Protein AF-A0A949BWI7-F1 (afdb_monomer_lite)

pLDDT: mean 83.92, std 12.61, range [40.44, 95.31]

R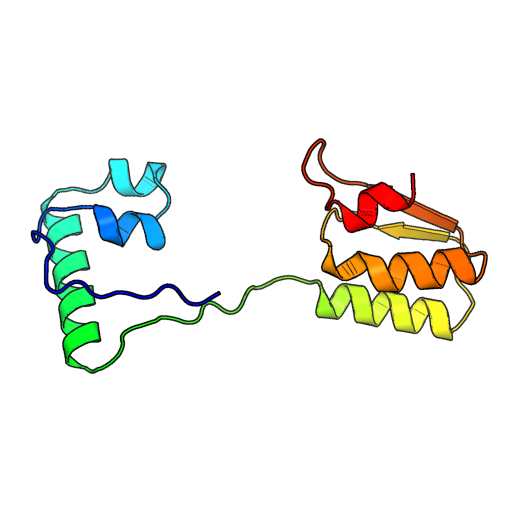adius of gyration: 21.7 Å; chains: 1; bounding box: 48×20×55 Å

Sequence (120 aa):
MGDSKDVSSITPDSPQILKQFIRAPLLQKMSIEAIEYLNTRLKELNQQGILYIEDLKCNFDVEIGRDMLLDYRDNKIENFILWSGDSDFADPVRQLLSDNKKVVLFATARRVSVELNEFW

Structure (mmCIF, N/CA/C/O backbone):
data_AF-A0A949BWI7-F1
#
_entry.id   AF-A0A949BWI7-F1
#
loop_
_atom_site.group_PDB
_atom_site.id
_atom_site.type_symbol
_atom_site.label_atom_id
_atom_site.label_alt_id
_atom_site.label_comp_id
_atom_site.label_asym_id
_atom_site.label_entity_id
_atom_site.label_seq_id
_atom_site.pdbx_PDB_ins_code
_atom_site.Cartn_x
_atom_site.Cartn_y
_atom_site.Cartn_z
_atom_site.occupancy
_atom_site.B_iso_or_equiv
_atom_site.auth_seq_id
_atom_site.auth_comp_id
_atom_site.auth_asym_id
_atom_site.auth_atom_id
_atom_site.pdbx_PDB_model_num
ATOM 1 N N . MET A 1 1 ? -7.966 -5.426 2.811 1.00 41.59 1 MET A N 1
ATOM 2 C CA . MET A 1 1 ? -7.779 -6.340 3.960 1.00 41.59 1 MET A CA 1
ATOM 3 C C . MET A 1 1 ? -8.951 -6.061 4.879 1.00 41.59 1 MET A C 1
ATOM 5 O O . MET A 1 1 ? -9.058 -4.936 5.339 1.00 41.59 1 MET A O 1
ATOM 9 N N . GLY A 1 2 ? -9.917 -6.977 4.956 1.00 40.44 2 GLY A N 1
ATOM 10 C CA . GLY A 1 2 ? -11.152 -6.751 5.709 1.00 40.44 2 GLY A CA 1
ATOM 11 C C . GLY A 1 2 ? -10.969 -7.167 7.163 1.00 40.44 2 GLY A C 1
ATOM 12 O O . GLY A 1 2 ? -10.605 -8.312 7.421 1.00 40.44 2 GLY A O 1
ATOM 13 N N . ASP A 1 3 ? -11.223 -6.252 8.093 1.00 50.50 3 ASP A N 1
ATOM 14 C CA . ASP A 1 3 ? -11.213 -6.561 9.522 1.00 50.50 3 ASP A CA 1
ATOM 15 C C . ASP A 1 3 ? -12.593 -7.092 9.939 1.00 50.50 3 ASP A C 1
ATOM 17 O O . ASP A 1 3 ? -13.596 -6.376 9.877 1.00 50.50 3 ASP A O 1
ATOM 21 N N . SER A 1 4 ? -12.646 -8.368 10.336 1.00 46.50 4 SER A N 1
ATOM 22 C CA . SER A 1 4 ? -13.852 -9.055 10.822 1.00 46.50 4 SER A CA 1
ATOM 23 C C . SER A 1 4 ? -14.161 -8.669 12.271 1.00 46.50 4 SER A C 1
ATOM 25 O O . SER A 1 4 ? -13.298 -8.808 13.141 1.00 46.50 4 SER A O 1
ATOM 27 N N . LYS A 1 5 ? -15.400 -8.234 12.549 1.00 59.41 5 LYS A N 1
ATOM 28 C CA . LYS A 1 5 ? -15.822 -7.702 13.856 1.00 59.41 5 LYS A CA 1
ATOM 29 C C . LYS A 1 5 ? -17.064 -8.417 14.396 1.00 59.41 5 LYS A C 1
ATOM 31 O O . LYS A 1 5 ? -18.183 -7.960 14.177 1.00 59.41 5 LYS A O 1
ATOM 36 N N . ASP A 1 6 ? -16.877 -9.502 15.137 1.00 56.69 6 ASP A N 1
ATOM 37 C CA . ASP A 1 6 ? -17.912 -9.967 16.065 1.00 56.69 6 ASP A CA 1
ATOM 38 C C . ASP A 1 6 ? -17.646 -9.327 17.434 1.00 56.69 6 ASP A C 1
ATOM 40 O O . ASP A 1 6 ? -16.659 -9.645 18.099 1.00 56.69 6 ASP A O 1
ATOM 44 N N . VAL A 1 7 ? -18.489 -8.364 17.823 1.00 57.75 7 VAL A N 1
ATOM 45 C CA . VAL A 1 7 ? -18.366 -7.625 19.095 1.00 57.75 7 VAL A CA 1
ATOM 46 C C . VAL A 1 7 ? -19.287 -8.185 20.186 1.00 57.75 7 VAL A C 1
ATOM 48 O O . VAL A 1 7 ? -19.372 -7.614 21.274 1.00 57.75 7 VAL A O 1
ATOM 51 N N . SER A 1 8 ? -20.007 -9.279 19.907 1.00 59.19 8 SER A N 1
ATOM 52 C CA . SER A 1 8 ? -21.093 -9.782 20.762 1.00 59.19 8 SER A CA 1
ATOM 53 C C . SER A 1 8 ? -20.636 -10.210 22.164 1.00 59.19 8 SER A C 1
ATOM 55 O O . SER A 1 8 ? -21.441 -10.220 23.096 1.00 59.19 8 SER A O 1
ATOM 57 N N . SER A 1 9 ? -19.346 -10.505 22.332 1.00 60.88 9 SER A N 1
ATOM 58 C CA . SER A 1 9 ? -18.739 -11.068 23.540 1.00 60.88 9 SER A CA 1
ATOM 59 C C . SER A 1 9 ? -17.896 -10.086 24.365 1.00 60.88 9 SER A C 1
ATOM 61 O O . SER A 1 9 ? -17.239 -10.504 25.320 1.00 60.88 9 SER A O 1
ATOM 63 N N . ILE A 1 10 ? -17.888 -8.791 24.031 1.00 65.50 10 ILE A N 1
ATOM 64 C CA . ILE A 1 10 ? -16.915 -7.838 24.589 1.00 65.50 10 ILE A CA 1
ATOM 65 C C . ILE A 1 10 ? -17.560 -6.909 25.610 1.00 65.50 10 ILE A C 1
ATOM 67 O O . ILE A 1 10 ? -18.671 -6.413 25.412 1.00 65.50 10 ILE A O 1
ATOM 71 N N . THR A 1 11 ? -16.849 -6.662 26.712 1.00 70.19 11 THR A N 1
ATOM 72 C CA . THR A 1 11 ? -17.294 -5.707 27.725 1.00 70.19 11 THR A CA 1
ATOM 73 C C . THR A 1 11 ? -17.276 -4.277 27.163 1.00 70.19 11 THR A C 1
ATOM 75 O O . THR A 1 11 ? -16.359 -3.928 26.412 1.00 70.19 11 THR A O 1
ATOM 78 N N . PRO A 1 12 ? -18.273 -3.432 27.493 1.00 73.69 12 PRO A N 1
ATOM 79 C CA . PRO A 1 12 ? -18.397 -2.084 26.926 1.00 73.69 12 PRO A CA 1
ATOM 80 C C . PRO A 1 12 ? -17.172 -1.184 27.132 1.00 73.69 12 PRO A C 1
ATOM 82 O O . PRO A 1 12 ? -16.894 -0.332 26.296 1.00 73.69 12 PRO A O 1
ATOM 85 N N . ASP A 1 13 ? -16.412 -1.403 28.199 1.00 78.50 13 ASP A N 1
ATOM 86 C CA . ASP A 1 13 ? -15.219 -0.653 28.601 1.00 78.50 13 ASP A CA 1
ATOM 87 C C . ASP A 1 13 ? -13.913 -1.160 27.957 1.00 78.50 13 ASP A C 1
ATOM 89 O O . ASP A 1 13 ? -12.847 -0.565 28.127 1.00 78.50 13 ASP A O 1
ATOM 93 N N . SER A 1 14 ? -13.961 -2.265 27.209 1.00 82.31 14 SER A N 1
ATOM 94 C CA . SER A 1 14 ? -12.760 -2.893 26.663 1.00 82.31 14 SER A CA 1
ATOM 95 C C . SER A 1 14 ? -12.256 -2.177 25.403 1.00 82.31 14 SER A C 1
ATOM 97 O O . SER A 1 14 ? -12.976 -2.080 24.405 1.00 82.31 14 SER A O 1
ATOM 99 N N . PRO A 1 15 ? -10.974 -1.770 25.349 1.00 83.69 15 PRO A N 1
ATOM 100 C CA . PRO A 1 15 ? -10.389 -1.160 24.157 1.00 83.69 15 PRO A CA 1
ATOM 101 C C . PRO A 1 15 ? -9.967 -2.190 23.094 1.00 83.69 15 PRO A C 1
ATOM 103 O O . PRO A 1 15 ? -9.347 -1.812 22.101 1.00 83.69 15 PRO A O 1
ATOM 106 N N . GLN A 1 16 ? -10.213 -3.494 23.294 1.00 84.88 16 GLN A N 1
ATOM 107 C CA . GLN A 1 16 ? -9.644 -4.559 22.453 1.00 84.88 16 GLN A CA 1
ATOM 108 C C . GLN A 1 16 ? -9.997 -4.422 20.970 1.00 84.88 16 GLN A C 1
ATOM 110 O O . GLN A 1 16 ? -9.097 -4.502 20.137 1.00 84.88 16 GLN A O 1
ATOM 115 N N . ILE A 1 17 ? -11.263 -4.160 20.643 1.00 83.44 17 ILE A N 1
ATOM 116 C CA . ILE A 1 17 ? -11.682 -3.956 19.250 1.00 83.44 17 ILE A CA 1
ATOM 117 C C . ILE A 1 17 ? -11.202 -2.618 18.706 1.00 83.44 17 ILE A C 1
ATOM 119 O O . ILE A 1 17 ? -10.781 -2.535 17.555 1.00 83.44 17 ILE A O 1
ATOM 123 N N . LEU A 1 18 ? -11.192 -1.573 19.534 1.00 87.12 18 LEU A N 1
ATOM 124 C CA . LEU A 1 18 ? -10.745 -0.248 19.110 1.00 87.12 18 LEU A CA 1
ATOM 125 C C . LEU A 1 18 ? -9.275 -0.240 18.673 1.00 87.12 18 LEU A C 1
ATOM 127 O O . LEU A 1 18 ? -8.915 0.573 17.831 1.00 87.12 18 LEU A O 1
ATOM 131 N N . LYS A 1 19 ? -8.440 -1.171 19.156 1.00 89.12 19 LYS A N 1
ATOM 132 C CA . LYS A 1 19 ? -7.048 -1.336 18.692 1.00 89.12 19 LYS A CA 1
ATOM 133 C C . LYS A 1 19 ? -6.927 -1.661 17.201 1.00 89.12 19 LYS A C 1
ATOM 135 O O . LYS A 1 19 ? -5.867 -1.411 16.637 1.00 89.12 19 LYS A O 1
ATOM 140 N N . GLN A 1 20 ? -7.972 -2.210 16.580 1.00 85.31 20 GLN A N 1
ATOM 141 C CA . GLN A 1 20 ? -7.997 -2.479 15.139 1.00 85.31 20 GLN A CA 1
ATOM 142 C C . GLN A 1 20 ? -8.226 -1.193 14.324 1.00 85.31 20 GLN A C 1
ATOM 144 O O . GLN A 1 20 ? -7.760 -1.098 13.198 1.00 85.31 20 GLN A O 1
ATOM 149 N N . PHE A 1 21 ? -8.873 -0.173 14.905 1.00 85.56 21 PHE A N 1
ATOM 150 C CA . PHE A 1 21 ? -9.258 1.064 14.198 1.00 85.56 21 PHE A CA 1
ATOM 151 C C . PHE A 1 21 ? -8.473 2.301 14.643 1.00 85.56 21 PHE A C 1
ATOM 153 O O . PHE A 1 21 ? -8.340 3.265 13.894 1.00 85.56 21 PHE A O 1
ATOM 160 N N . ILE A 1 22 ? -7.964 2.306 15.875 1.00 89.69 22 ILE A N 1
ATOM 161 C CA . ILE A 1 22 ? -7.357 3.469 16.523 1.00 89.69 22 ILE A CA 1
ATOM 162 C C . ILE A 1 22 ? -5.926 3.126 16.923 1.00 89.69 22 ILE A C 1
ATOM 164 O O . ILE A 1 22 ? -5.666 2.175 17.662 1.00 89.69 22 ILE A O 1
ATOM 168 N N . ARG A 1 23 ? -4.974 3.955 16.478 1.00 90.69 23 ARG A N 1
ATOM 169 C CA . ARG A 1 23 ? -3.560 3.792 16.835 1.00 90.69 23 ARG A CA 1
ATOM 170 C C . ARG A 1 23 ? -3.370 3.858 18.352 1.00 90.69 23 ARG A C 1
ATOM 172 O O . ARG A 1 23 ? -3.896 4.751 19.017 1.00 90.69 23 ARG A O 1
ATOM 179 N N . ALA A 1 24 ? -2.523 2.970 18.873 1.00 89.38 24 ALA A N 1
ATOM 180 C CA . ALA A 1 24 ? -2.306 2.799 20.310 1.00 89.38 24 ALA A CA 1
ATOM 181 C C . ALA A 1 24 ? -2.038 4.102 21.100 1.00 89.38 24 ALA A C 1
ATOM 183 O O . ALA A 1 24 ? -2.653 4.261 22.152 1.00 89.38 24 ALA A O 1
ATOM 184 N N . PRO A 1 25 ? -1.215 5.067 20.629 1.00 93.56 25 PRO A N 1
ATOM 185 C CA . PRO A 1 25 ? -0.965 6.295 21.389 1.00 93.56 25 PRO A CA 1
ATOM 186 C C . PRO A 1 25 ? -2.200 7.186 21.565 1.00 93.56 25 PRO A C 1
ATOM 188 O O . PRO A 1 25 ? -2.300 7.895 22.561 1.00 93.56 25 PRO A O 1
ATOM 191 N N . LEU A 1 26 ? -3.127 7.173 20.600 1.00 92.31 26 LEU A N 1
ATOM 192 C CA . LEU A 1 26 ? -4.382 7.917 20.703 1.00 92.31 26 LEU A CA 1
ATOM 193 C C . LEU A 1 26 ? -5.350 7.190 21.636 1.00 92.31 26 LEU A C 1
ATOM 195 O O . LEU A 1 26 ? -5.919 7.813 22.526 1.00 92.31 26 LEU A O 1
ATOM 199 N N . LEU A 1 27 ? -5.468 5.870 21.482 1.00 92.75 27 LEU A N 1
ATOM 200 C CA . LEU A 1 27 ? -6.340 5.038 22.310 1.00 92.75 27 LEU A CA 1
ATOM 201 C C . LEU A 1 27 ? -5.978 5.119 23.803 1.00 92.75 27 LEU A C 1
ATOM 203 O O . LEU A 1 27 ? -6.863 5.177 24.645 1.00 92.75 27 LEU A O 1
ATOM 207 N N . GLN A 1 28 ? -4.685 5.207 24.133 1.00 91.56 28 GLN A N 1
ATOM 208 C CA . GLN A 1 28 ? -4.201 5.383 25.512 1.00 91.56 28 GLN A CA 1
ATOM 209 C C . GLN A 1 28 ? -4.593 6.723 26.153 1.00 91.56 28 GLN A C 1
ATOM 211 O O . GLN A 1 28 ? -4.519 6.852 27.371 1.00 91.56 28 GLN A O 1
ATOM 216 N N . LYS A 1 29 ? -4.969 7.727 25.354 1.00 94.88 29 LYS A N 1
ATOM 217 C CA . LYS A 1 29 ? -5.388 9.051 25.837 1.00 94.88 29 LYS A CA 1
ATOM 218 C C . LYS A 1 29 ? -6.908 9.201 25.936 1.00 94.88 29 LYS A C 1
ATOM 220 O O . LYS A 1 29 ? -7.374 10.263 26.339 1.00 94.88 29 LYS A O 1
ATOM 225 N N . MET A 1 30 ? -7.673 8.187 25.533 1.00 94.12 30 MET A N 1
ATOM 226 C CA . MET A 1 30 ? -9.133 8.213 25.586 1.00 94.12 30 MET A CA 1
ATOM 227 C C . MET A 1 30 ? -9.635 7.903 26.998 1.00 94.12 30 MET A C 1
ATOM 229 O O . MET A 1 30 ? -9.046 7.090 27.708 1.00 94.12 30 MET A O 1
ATOM 233 N N . SER A 1 31 ? -10.728 8.554 27.396 1.00 95.19 31 SER A N 1
ATOM 234 C CA . SER A 1 31 ? -11.423 8.235 28.643 1.00 95.19 31 SER A CA 1
ATOM 235 C C . SER A 1 31 ? -12.264 6.962 28.493 1.00 95.19 31 SER A C 1
ATOM 237 O O . SER A 1 31 ? -12.544 6.522 27.372 1.00 95.19 31 SER A O 1
ATOM 239 N N . ILE A 1 32 ? -12.684 6.373 29.615 1.00 92.38 32 ILE A N 1
ATOM 240 C CA . ILE A 1 32 ? -13.531 5.170 29.614 1.00 92.38 32 ILE A CA 1
ATOM 241 C C . ILE A 1 32 ? -14.865 5.465 28.920 1.00 92.38 32 ILE A C 1
ATOM 243 O O . ILE A 1 32 ? -15.306 4.682 28.086 1.00 92.38 32 ILE A O 1
ATOM 247 N N . GLU A 1 33 ? -15.447 6.641 29.157 1.00 94.50 33 GLU A N 1
ATOM 248 C CA . GLU A 1 33 ? -16.717 7.059 28.555 1.00 94.50 33 GLU A CA 1
ATOM 249 C C . GLU A 1 33 ? -16.615 7.146 27.024 1.00 94.50 33 GLU A C 1
ATOM 251 O O . GLU A 1 33 ? -17.544 6.781 26.305 1.00 94.50 33 GLU A O 1
ATOM 256 N N . ALA A 1 34 ? -15.467 7.595 26.502 1.00 93.38 34 ALA A N 1
ATOM 257 C CA . ALA A 1 34 ? -15.219 7.616 25.064 1.00 93.38 34 ALA A CA 1
ATOM 258 C C . ALA A 1 34 ? -15.093 6.195 24.486 1.00 93.38 34 ALA A C 1
ATOM 260 O O . ALA A 1 34 ? -15.602 5.934 23.395 1.00 93.38 34 ALA A O 1
ATOM 261 N N . ILE A 1 35 ? -14.448 5.274 25.211 1.00 93.12 35 ILE A N 1
ATOM 262 C CA . ILE A 1 35 ? -14.328 3.863 24.813 1.00 93.12 35 ILE A CA 1
ATOM 263 C C . ILE A 1 35 ? -15.712 3.198 24.778 1.00 93.12 35 ILE A C 1
ATOM 265 O O . ILE A 1 35 ? -16.071 2.598 23.763 1.00 93.12 35 ILE A O 1
ATOM 269 N N . GLU A 1 36 ? -16.514 3.368 25.830 1.00 92.50 36 GLU A N 1
ATOM 270 C CA . GLU A 1 36 ? -17.881 2.840 25.923 1.00 92.50 36 GLU A CA 1
ATOM 271 C C . GLU A 1 36 ? -18.787 3.383 24.817 1.00 92.50 36 GLU A C 1
ATOM 273 O O . GLU A 1 36 ? -19.528 2.629 24.173 1.00 92.50 36 GLU A O 1
ATOM 278 N N . TYR A 1 37 ? -18.694 4.687 24.545 1.00 94.06 37 TYR A N 1
ATOM 279 C CA . TYR A 1 37 ? -19.426 5.326 23.459 1.00 94.06 37 TYR A CA 1
ATOM 280 C C . TYR A 1 37 ? -19.078 4.701 22.102 1.00 94.06 37 TYR A C 1
ATOM 282 O O . TYR A 1 37 ? -19.972 4.331 21.338 1.00 94.06 37 TYR A O 1
ATOM 290 N N . LEU A 1 38 ? -17.787 4.535 21.802 1.00 92.81 38 LEU A N 1
ATOM 291 C CA . LEU A 1 38 ? -17.334 3.957 20.536 1.00 92.81 38 LEU A CA 1
ATOM 292 C C . LEU A 1 38 ? -17.739 2.485 20.393 1.00 92.81 38 LEU A C 1
ATOM 294 O O . LEU A 1 38 ? -18.228 2.091 19.334 1.00 92.81 38 LEU A O 1
ATOM 298 N N . ASN A 1 39 ? -17.604 1.685 21.452 1.00 91.31 39 ASN A N 1
ATOM 299 C CA . ASN A 1 39 ? -18.052 0.291 21.451 1.00 91.31 39 ASN A CA 1
ATOM 300 C C . ASN A 1 39 ? -19.570 0.180 21.234 1.00 91.31 39 ASN A C 1
ATOM 302 O O . ASN A 1 39 ? -20.025 -0.689 20.489 1.00 91.31 39 ASN A O 1
ATOM 306 N N . THR A 1 40 ? -20.354 1.101 21.802 1.00 91.94 40 THR A N 1
ATOM 307 C CA . THR A 1 40 ? -21.803 1.176 21.559 1.00 91.94 40 THR A CA 1
ATOM 308 C C . THR A 1 40 ? -22.106 1.446 20.085 1.00 91.94 40 THR A C 1
ATOM 310 O O . THR A 1 40 ? -22.912 0.732 19.490 1.00 91.94 40 THR A O 1
ATOM 313 N N . ARG A 1 41 ? -21.404 2.394 19.448 1.00 92.69 41 ARG A N 1
ATOM 314 C CA . ARG A 1 41 ? -21.559 2.660 18.005 1.00 92.69 41 ARG A CA 1
ATOM 315 C C . ARG A 1 41 ? -21.177 1.465 17.134 1.00 92.69 41 ARG A C 1
ATOM 317 O O . ARG A 1 41 ? -21.858 1.185 16.153 1.00 92.69 41 ARG A O 1
ATOM 324 N N . LEU A 1 42 ? -20.130 0.724 17.493 1.00 89.75 42 LEU A N 1
ATOM 325 C CA . LEU A 1 42 ? -19.760 -0.503 16.778 1.00 89.75 42 LEU A CA 1
ATOM 326 C C . LEU A 1 42 ? -20.837 -1.589 16.904 1.00 89.75 42 LEU A C 1
ATOM 328 O O . LEU A 1 42 ? -21.143 -2.267 15.924 1.00 89.75 42 LEU A O 1
ATOM 332 N N . LYS A 1 43 ? -21.455 -1.723 18.082 1.00 89.25 43 LYS A N 1
ATOM 333 C CA . LYS A 1 43 ? -22.569 -2.652 18.298 1.00 89.25 43 LYS A CA 1
ATOM 334 C C . LYS A 1 43 ? -23.799 -2.281 17.468 1.00 89.25 43 LYS A C 1
ATOM 336 O O . LYS A 1 43 ? -24.419 -3.169 16.892 1.00 89.25 43 LYS A O 1
ATOM 341 N N . GLU A 1 44 ? -24.125 -0.994 17.365 1.00 92.69 44 GLU A N 1
ATOM 342 C CA . GLU A 1 44 ? -25.202 -0.499 16.495 1.00 92.69 44 GLU A CA 1
ATOM 343 C C . GLU A 1 44 ? -24.945 -0.856 15.020 1.00 92.69 44 GLU A C 1
ATOM 345 O O . GLU A 1 44 ? -25.847 -1.342 14.341 1.00 92.69 44 GLU A O 1
ATOM 350 N N . LEU A 1 45 ? -23.707 -0.704 14.535 1.00 89.19 45 LEU A N 1
ATOM 351 C CA . LEU A 1 45 ? -23.331 -1.106 13.172 1.00 89.19 45 LEU A CA 1
ATOM 352 C C . LEU A 1 45 ? -23.495 -2.617 12.950 1.00 89.19 45 LEU A C 1
ATOM 354 O O . LEU A 1 45 ? -24.061 -3.037 11.942 1.00 89.19 45 LEU A O 1
ATOM 358 N N . ASN A 1 46 ? -23.070 -3.445 13.910 1.00 89.19 46 ASN A N 1
ATOM 359 C CA . ASN A 1 46 ? -23.286 -4.892 13.843 1.00 89.19 46 ASN A CA 1
ATOM 360 C C . ASN A 1 46 ? -24.778 -5.258 13.811 1.00 89.19 46 ASN A C 1
ATOM 362 O O . ASN A 1 46 ? -25.171 -6.140 13.052 1.00 89.19 46 ASN A O 1
ATOM 366 N N . GLN A 1 47 ? -25.622 -4.559 14.578 1.00 90.19 47 GLN A N 1
ATOM 367 C CA . GLN A 1 47 ? -27.079 -4.750 14.552 1.00 90.19 47 GLN A CA 1
ATOM 368 C C . GLN A 1 47 ? -27.704 -4.371 13.203 1.00 90.19 47 GLN A C 1
ATOM 370 O O . GLN A 1 47 ? -28.730 -4.930 12.826 1.00 90.19 47 GLN A O 1
ATOM 375 N N . GLN A 1 48 ? -27.075 -3.461 12.460 1.00 92.50 48 GLN A N 1
ATOM 376 C CA . GLN A 1 48 ? -27.461 -3.095 11.096 1.00 92.50 48 GLN A CA 1
ATOM 377 C C . GLN A 1 48 ? -26.928 -4.075 10.034 1.00 92.50 48 GLN A C 1
ATOM 379 O O . GLN A 1 48 ? -27.155 -3.869 8.844 1.00 92.50 48 GLN A O 1
ATOM 384 N N . GLY A 1 49 ? -26.222 -5.138 10.438 1.00 89.75 49 GLY A N 1
ATOM 385 C CA . GLY A 1 49 ? -25.609 -6.111 9.531 1.00 89.75 49 GLY A CA 1
ATOM 386 C C . GLY A 1 49 ? -24.256 -5.675 8.959 1.00 89.75 49 GLY A C 1
ATOM 387 O O . GLY A 1 49 ? -23.700 -6.373 8.113 1.00 89.75 49 GLY A O 1
ATOM 388 N N . ILE A 1 50 ? -23.694 -4.552 9.420 1.00 88.94 50 ILE A N 1
ATOM 389 C CA . ILE A 1 50 ? -22.375 -4.066 9.002 1.00 88.94 50 ILE A CA 1
ATOM 390 C C . ILE A 1 50 ? -21.320 -4.717 9.905 1.00 88.94 50 ILE A C 1
ATOM 392 O O . ILE A 1 50 ? -21.079 -4.288 11.037 1.00 88.94 50 ILE A O 1
ATOM 396 N N . LEU A 1 51 ? -20.711 -5.797 9.410 1.00 84.88 51 LEU A N 1
ATOM 397 C CA . LEU A 1 51 ? -19.764 -6.631 10.171 1.00 84.88 51 LEU A CA 1
ATOM 398 C C . LEU A 1 51 ? -18.290 -6.371 9.832 1.00 84.88 51 LEU A C 1
ATOM 400 O O . LEU A 1 51 ? -17.398 -6.809 10.559 1.00 84.88 51 LEU A O 1
ATOM 404 N N . TYR A 1 52 ? -18.030 -5.645 8.749 1.00 80.81 52 TYR A N 1
ATOM 405 C CA . TYR A 1 52 ? -16.695 -5.252 8.319 1.00 80.81 52 TYR A CA 1
ATOM 406 C C . TYR A 1 52 ? -16.735 -3.846 7.716 1.00 80.81 52 TYR A C 1
ATOM 408 O O . TYR A 1 52 ? -17.787 -3.359 7.301 1.00 80.81 52 TYR A O 1
ATOM 416 N N . ILE A 1 53 ? -15.583 -3.181 7.710 1.00 80.12 53 ILE A N 1
ATOM 417 C CA . ILE A 1 53 ? -15.379 -1.909 7.013 1.00 80.12 53 ILE A CA 1
ATOM 418 C C . ILE A 1 53 ? -14.252 -2.151 6.018 1.00 80.12 53 ILE A C 1
ATOM 420 O O . ILE A 1 53 ? -13.209 -2.687 6.392 1.00 80.12 53 ILE A O 1
ATOM 424 N N . GLU A 1 54 ? -14.471 -1.785 4.761 1.00 77.75 54 GLU A N 1
ATOM 425 C CA . GLU A 1 54 ? -13.416 -1.770 3.755 1.00 77.75 54 GLU A CA 1
ATOM 426 C C . GLU A 1 54 ? -12.732 -0.408 3.781 1.00 77.75 54 GLU A C 1
ATOM 428 O O . GLU A 1 54 ? -13.356 0.617 3.512 1.00 77.75 54 GLU A O 1
ATOM 433 N N . ASP A 1 55 ? -11.448 -0.409 4.127 1.00 75.69 55 ASP A N 1
ATOM 434 C CA . ASP A 1 55 ? -10.579 0.742 3.923 1.00 75.69 55 ASP A CA 1
ATOM 435 C C . ASP A 1 55 ? -9.875 0.572 2.574 1.00 75.69 55 ASP A C 1
ATOM 437 O O . ASP A 1 55 ? -9.112 -0.383 2.365 1.00 75.69 55 ASP A O 1
ATOM 441 N N . LEU A 1 56 ? -10.180 1.464 1.631 1.00 67.69 56 LEU A N 1
ATOM 442 C CA . LEU A 1 56 ? -9.464 1.523 0.365 1.00 67.69 56 LEU A CA 1
ATOM 443 C C . LEU A 1 56 ? -8.098 2.125 0.663 1.00 67.69 56 LEU A C 1
ATOM 445 O O . LEU A 1 56 ? -7.986 3.305 0.992 1.00 67.69 56 LEU A O 1
ATOM 449 N N . LYS A 1 57 ? -7.051 1.304 0.560 1.00 67.06 57 LYS A N 1
ATOM 450 C CA . LYS A 1 57 ? -5.681 1.793 0.687 1.00 67.06 57 LYS A CA 1
ATOM 451 C C . LYS A 1 57 ? -5.488 2.936 -0.315 1.00 67.06 57 LYS A C 1
ATOM 453 O O . LYS A 1 57 ? -5.578 2.719 -1.516 1.00 67.06 57 LYS A O 1
ATOM 458 N N . CYS A 1 58 ? -5.187 4.137 0.174 1.00 63.19 58 CYS A N 1
ATOM 459 C CA . CYS A 1 58 ? -4.625 5.211 -0.647 1.00 63.19 58 CYS A CA 1
ATOM 460 C C . CYS A 1 58 ? -3.136 4.929 -0.893 1.00 63.19 58 CYS A C 1
ATOM 462 O O . CYS A 1 58 ? -2.273 5.674 -0.423 1.00 63.19 58 CYS A O 1
ATOM 464 N N . ASN A 1 59 ? -2.824 3.813 -1.549 1.00 75.19 59 ASN A N 1
ATOM 465 C CA . ASN A 1 59 ? -1.484 3.557 -2.051 1.00 75.19 59 ASN A CA 1
ATOM 466 C C . ASN A 1 59 ? -1.376 4.109 -3.479 1.00 75.19 59 ASN A C 1
ATOM 468 O O . ASN A 1 59 ? -2.302 3.994 -4.271 1.00 75.19 59 ASN A O 1
ATOM 472 N N . PHE A 1 60 ? -0.253 4.753 -3.792 1.00 84.19 60 PHE A N 1
ATOM 473 C CA . PHE A 1 60 ? 0.015 5.329 -5.118 1.00 84.19 60 PHE A CA 1
ATOM 474 C C . PHE A 1 60 ? 0.537 4.269 -6.105 1.00 84.19 60 PHE A C 1
ATOM 476 O O . PHE A 1 60 ? 1.156 4.599 -7.115 1.00 84.19 60 PH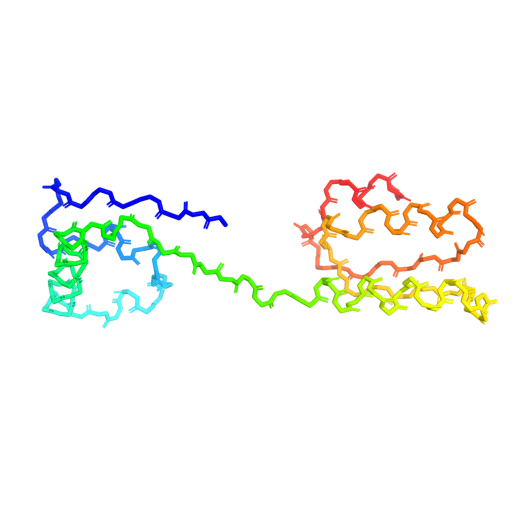E A O 1
ATOM 483 N N . ASP A 1 61 ? 0.345 2.984 -5.797 1.00 86.69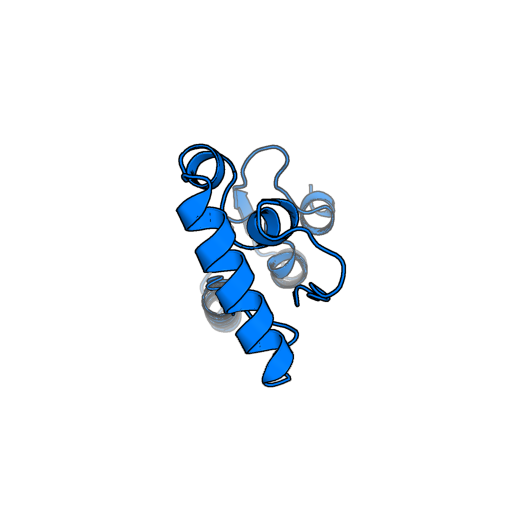 61 ASP A N 1
ATOM 484 C CA . ASP A 1 61 ? 0.983 1.882 -6.518 1.00 86.69 61 ASP A CA 1
ATOM 485 C C . ASP A 1 61 ? 0.451 1.772 -7.950 1.00 86.69 61 ASP A C 1
ATOM 487 O O . ASP A 1 61 ? 1.216 1.524 -8.884 1.00 86.69 61 ASP A O 1
ATOM 491 N N . VAL A 1 62 ? -0.843 2.054 -8.146 1.00 87.25 62 VAL A N 1
ATOM 492 C CA . VAL A 1 62 ? -1.487 2.060 -9.466 1.00 87.25 62 VAL A CA 1
ATOM 493 C C . VAL A 1 62 ? -0.948 3.196 -10.332 1.00 87.25 62 VAL A C 1
ATOM 495 O O . VAL A 1 62 ? -0.600 2.972 -11.492 1.00 87.25 62 VAL A O 1
ATOM 498 N N . GLU A 1 63 ? -0.863 4.410 -9.789 1.00 91.94 63 GLU A N 1
ATOM 499 C CA . GLU A 1 63 ? -0.354 5.581 -10.502 1.00 91.94 63 GLU A CA 1
ATOM 500 C C . GLU A 1 63 ? 1.122 5.403 -10.868 1.00 91.94 63 GLU A C 1
ATOM 502 O O . GLU A 1 63 ? 1.482 5.552 -12.036 1.00 91.94 63 GLU A O 1
ATOM 507 N N . ILE A 1 64 ? 1.957 4.997 -9.905 1.00 92.75 64 ILE A N 1
ATOM 508 C CA . ILE A 1 64 ? 3.390 4.764 -10.128 1.00 92.75 64 ILE A CA 1
ATOM 509 C C . ILE A 1 64 ? 3.594 3.655 -11.166 1.00 92.75 64 ILE A C 1
ATOM 511 O O . ILE A 1 64 ? 4.361 3.829 -12.112 1.00 92.75 64 ILE A O 1
ATOM 515 N N . GLY A 1 65 ? 2.891 2.526 -11.034 1.00 90.94 65 GLY A N 1
ATOM 516 C CA . GLY A 1 65 ? 3.002 1.413 -11.977 1.00 90.94 65 GLY A CA 1
ATOM 517 C C . GLY A 1 65 ? 2.571 1.797 -13.396 1.00 90.94 65 GLY A C 1
ATOM 518 O O . GLY A 1 65 ? 3.208 1.396 -14.374 1.00 90.94 65 GLY A O 1
ATOM 519 N N . ARG A 1 66 ? 1.522 2.618 -13.528 1.00 92.38 66 ARG A N 1
ATOM 520 C CA . ARG A 1 66 ? 1.057 3.124 -14.824 1.00 92.38 66 ARG A CA 1
ATOM 521 C C . ARG A 1 66 ? 2.083 4.044 -15.478 1.00 92.38 66 ARG A C 1
ATOM 523 O O . ARG A 1 66 ? 2.331 3.890 -16.674 1.00 92.38 66 ARG A O 1
ATOM 530 N N . ASP A 1 67 ? 2.680 4.957 -14.720 1.00 92.75 67 ASP A N 1
ATOM 531 C CA . ASP A 1 67 ? 3.708 5.865 -15.233 1.00 92.75 67 ASP A CA 1
ATOM 532 C C . ASP A 1 67 ? 4.962 5.089 -15.658 1.00 92.75 67 ASP A C 1
ATOM 534 O O . ASP A 1 67 ? 5.437 5.259 -16.781 1.00 92.75 67 ASP A O 1
ATOM 538 N N . MET A 1 68 ? 5.414 4.127 -14.841 1.00 93.06 68 MET A N 1
ATOM 539 C CA . MET A 1 68 ? 6.519 3.227 -15.196 1.00 93.06 68 MET A CA 1
ATOM 540 C C . MET A 1 68 ? 6.259 2.473 -16.507 1.00 93.06 68 MET A C 1
ATOM 542 O O . MET A 1 68 ? 7.159 2.357 -17.341 1.00 93.06 68 MET A O 1
ATOM 546 N N . LEU A 1 69 ? 5.037 1.969 -16.714 1.00 93.31 69 LEU A N 1
ATOM 547 C CA . LEU A 1 69 ? 4.664 1.257 -17.937 1.00 93.31 69 LEU A CA 1
ATOM 548 C C . LEU A 1 69 ? 4.676 2.174 -19.168 1.00 93.31 69 LEU A C 1
ATOM 550 O O . LEU A 1 69 ? 5.108 1.754 -20.243 1.00 93.31 69 LEU A O 1
ATOM 554 N N . LEU A 1 70 ? 4.193 3.411 -19.030 1.00 94.69 70 LEU A N 1
ATOM 555 C CA . LEU A 1 70 ? 4.208 4.395 -20.113 1.00 94.69 70 LEU A CA 1
ATOM 556 C C . LEU A 1 70 ? 5.645 4.772 -20.491 1.00 94.69 70 LEU A C 1
ATOM 558 O O . LEU A 1 70 ? 5.986 4.727 -21.674 1.00 94.69 70 LEU A O 1
ATOM 562 N N . ASP A 1 71 ? 6.493 5.047 -19.501 1.00 93.44 71 ASP A N 1
ATOM 563 C CA . ASP A 1 71 ? 7.910 5.367 -19.701 1.00 93.44 71 ASP A CA 1
ATOM 564 C C . ASP A 1 71 ? 8.681 4.208 -20.343 1.00 9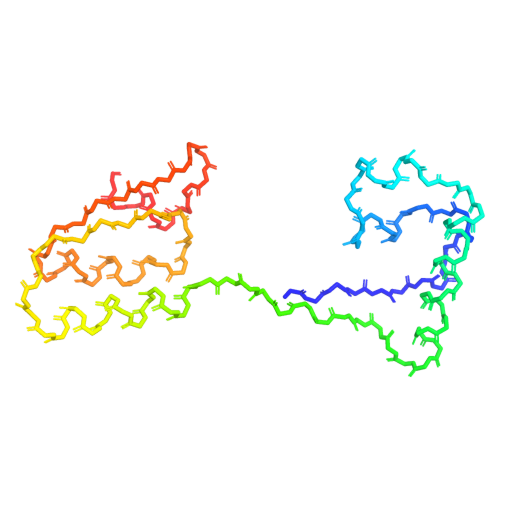3.44 71 ASP A C 1
ATOM 566 O O . ASP A 1 71 ? 9.509 4.409 -21.240 1.00 93.44 71 ASP A O 1
ATOM 570 N N . TYR A 1 72 ? 8.379 2.980 -19.917 1.00 93.06 72 TYR A N 1
ATOM 571 C CA . TYR A 1 72 ? 8.913 1.767 -20.521 1.00 93.06 72 TYR A CA 1
ATOM 572 C C . TYR A 1 72 ? 8.494 1.636 -21.990 1.00 93.06 72 TYR A C 1
ATOM 574 O O . TYR A 1 72 ? 9.350 1.464 -22.861 1.00 93.06 72 TYR A O 1
ATOM 582 N N . ARG A 1 73 ? 7.194 1.770 -22.285 1.00 91.69 73 ARG A N 1
ATOM 583 C CA . ARG A 1 73 ? 6.636 1.619 -23.638 1.00 91.69 73 ARG A CA 1
ATOM 584 C C . ARG A 1 73 ? 7.192 2.653 -24.610 1.00 91.69 73 ARG A C 1
ATOM 586 O O . ARG A 1 73 ? 7.479 2.331 -25.760 1.00 91.69 73 ARG A O 1
ATOM 593 N N . ASP A 1 74 ? 7.335 3.892 -24.157 1.00 92.00 74 ASP A N 1
ATOM 594 C CA . ASP A 1 74 ? 7.861 4.978 -24.977 1.00 92.00 74 ASP A CA 1
ATOM 595 C C . ASP A 1 74 ? 9.370 4.809 -25.254 1.00 92.00 74 ASP A C 1
ATOM 597 O O . ASP A 1 74 ? 9.907 5.468 -26.145 1.00 92.00 74 ASP A O 1
ATOM 601 N N . ASN A 1 75 ? 10.042 3.904 -24.527 1.00 89.12 75 ASN A N 1
ATOM 602 C CA . ASN A 1 75 ? 11.423 3.446 -24.711 1.00 89.12 75 ASN A CA 1
ATOM 603 C C . ASN A 1 75 ? 12.478 4.569 -24.771 1.00 89.12 75 ASN A C 1
ATOM 605 O O . ASN A 1 75 ? 13.552 4.406 -25.346 1.00 89.12 75 ASN A O 1
ATOM 609 N N . LYS A 1 76 ? 12.177 5.718 -24.159 1.00 91.44 76 LYS A N 1
ATOM 610 C CA . LYS A 1 76 ? 13.088 6.872 -24.043 1.00 91.44 76 LYS A CA 1
ATOM 611 C C . LYS A 1 76 ? 13.890 6.862 -22.745 1.00 91.44 76 LYS A C 1
ATOM 613 O O . LYS A 1 76 ? 14.849 7.617 -22.618 1.00 91.44 76 LYS A O 1
ATOM 618 N N . ILE A 1 77 ? 13.481 6.035 -21.785 1.00 92.56 77 ILE A N 1
ATOM 619 C CA . ILE A 1 77 ? 14.090 5.943 -20.462 1.00 92.56 77 ILE A CA 1
ATOM 620 C C . ILE A 1 77 ? 14.938 4.672 -20.378 1.00 92.56 77 ILE A C 1
ATOM 622 O O . ILE A 1 77 ? 14.495 3.566 -20.705 1.00 92.56 77 ILE A O 1
ATOM 626 N N . GLU A 1 78 ? 16.185 4.840 -19.950 1.00 92.00 78 GLU A N 1
ATOM 627 C CA . GLU A 1 78 ? 17.135 3.742 -19.725 1.00 92.00 78 GLU A CA 1
ATOM 628 C C . GLU A 1 78 ? 17.291 3.397 -18.241 1.00 92.00 78 GLU A C 1
ATOM 630 O O . GLU A 1 78 ? 17.607 2.257 -17.902 1.00 92.00 78 GLU A O 1
ATOM 635 N N . ASN A 1 79 ? 17.078 4.384 -17.365 1.00 95.06 79 ASN A N 1
ATOM 636 C CA . ASN A 1 79 ? 17.323 4.287 -15.932 1.00 95.06 79 ASN A CA 1
ATOM 637 C C . ASN A 1 79 ? 16.036 4.590 -15.165 1.00 95.06 79 ASN A C 1
ATOM 639 O O . ASN A 1 79 ? 15.484 5.679 -15.301 1.00 95.06 79 ASN A O 1
ATOM 643 N N . PHE A 1 80 ? 15.607 3.655 -14.326 1.00 95.31 80 PHE A N 1
ATOM 644 C CA . PHE A 1 80 ? 14.450 3.784 -13.451 1.00 95.31 80 PHE A CA 1
ATOM 645 C C . PHE A 1 80 ? 14.931 3.857 -12.004 1.00 95.31 80 PHE A C 1
ATOM 647 O O . PHE A 1 80 ? 15.662 2.984 -11.539 1.00 95.31 80 PHE A O 1
ATOM 654 N N . ILE A 1 81 ? 14.537 4.906 -11.287 1.00 94.44 81 ILE A N 1
ATOM 655 C CA . ILE A 1 81 ? 14.857 5.075 -9.867 1.00 94.44 81 ILE A CA 1
ATOM 656 C C . ILE A 1 81 ? 13.542 5.013 -9.099 1.00 94.44 81 ILE A C 1
ATOM 658 O O . ILE A 1 81 ? 12.727 5.925 -9.209 1.00 94.44 81 ILE A O 1
ATOM 662 N N . LEU A 1 82 ? 13.338 3.948 -8.325 1.00 92.81 82 LEU A N 1
ATOM 663 C CA . LEU A 1 82 ? 12.107 3.722 -7.575 1.00 92.81 82 LEU A CA 1
ATOM 664 C C . LEU A 1 82 ? 12.367 3.868 -6.073 1.00 92.81 82 LEU A C 1
ATOM 666 O O . LEU A 1 82 ? 13.189 3.166 -5.487 1.00 92.81 82 LEU A O 1
ATOM 670 N N . TRP A 1 83 ? 11.652 4.799 -5.446 1.00 90.94 83 TRP A N 1
ATOM 671 C CA . TRP A 1 83 ? 11.654 5.014 -3.998 1.00 90.94 83 TRP A CA 1
ATOM 672 C C . TRP A 1 83 ? 10.499 4.253 -3.349 1.00 90.94 83 TRP A C 1
ATOM 674 O O . TRP A 1 83 ? 9.540 4.843 -2.857 1.00 90.94 83 TRP A O 1
ATOM 684 N N . SER A 1 84 ? 10.576 2.926 -3.387 1.00 87.19 84 SER A N 1
ATOM 685 C CA . SER A 1 84 ? 9.592 2.048 -2.761 1.00 87.19 84 SER A CA 1
ATOM 686 C C . SER A 1 84 ? 10.221 0.715 -2.361 1.00 87.19 84 SER A C 1
ATOM 688 O O . SER A 1 84 ? 11.158 0.240 -2.998 1.00 87.19 84 SER A O 1
ATOM 690 N N . GLY A 1 85 ? 9.699 0.126 -1.284 1.00 83.25 85 GLY A N 1
ATOM 691 C CA . GLY A 1 85 ? 9.985 -1.251 -0.868 1.00 83.25 85 GLY A CA 1
ATOM 692 C C . GLY A 1 85 ? 8.783 -2.185 -1.032 1.00 83.25 85 GLY A C 1
ATOM 693 O O . GLY A 1 85 ? 8.815 -3.290 -0.494 1.00 83.25 85 GLY A O 1
ATOM 694 N N . ASP A 1 86 ? 7.725 -1.729 -1.710 1.00 84.62 86 ASP A N 1
ATOM 695 C CA . ASP A 1 86 ? 6.480 -2.479 -1.875 1.00 84.62 86 ASP A CA 1
ATOM 696 C C . ASP A 1 86 ? 6.645 -3.645 -2.866 1.00 84.62 86 ASP A C 1
ATOM 698 O O . ASP A 1 86 ? 7.191 -3.477 -3.959 1.00 84.62 86 ASP A O 1
ATOM 702 N N . SER A 1 87 ? 6.174 -4.833 -2.483 1.00 85.31 87 SER A N 1
ATOM 703 C CA . SER A 1 87 ? 6.161 -6.038 -3.324 1.00 85.31 87 SER A CA 1
ATOM 704 C C . SER A 1 87 ? 5.377 -5.865 -4.617 1.00 85.31 87 SER A C 1
ATOM 706 O O . SER A 1 87 ? 5.706 -6.537 -5.592 1.00 85.31 87 SER A O 1
ATOM 708 N N . ASP A 1 88 ? 4.405 -4.950 -4.661 1.00 87.00 88 ASP A N 1
ATOM 709 C CA . ASP A 1 88 ? 3.581 -4.717 -5.852 1.00 87.00 88 ASP A CA 1
ATOM 710 C C . ASP A 1 88 ? 4.419 -4.260 -7.069 1.00 87.00 88 ASP A C 1
ATOM 712 O O . ASP A 1 88 ? 4.007 -4.426 -8.218 1.00 87.00 88 ASP A O 1
ATOM 716 N N . PHE A 1 89 ? 5.647 -3.768 -6.847 1.00 91.00 89 PHE A N 1
ATOM 717 C CA . PHE A 1 89 ? 6.580 -3.382 -7.912 1.00 91.00 89 PHE A CA 1
ATOM 718 C C . PHE A 1 89 ? 7.546 -4.490 -8.363 1.00 91.00 89 PHE A C 1
ATOM 720 O O . PHE A 1 89 ? 8.339 -4.255 -9.278 1.00 91.00 89 PHE A O 1
ATOM 727 N N . ALA A 1 90 ? 7.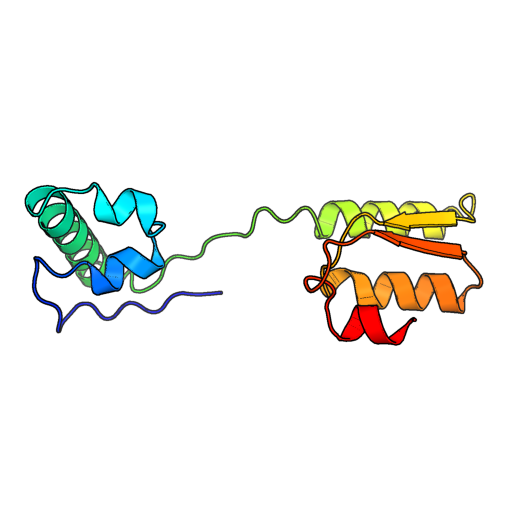503 -5.690 -7.774 1.00 91.19 90 ALA A N 1
ATOM 728 C CA . ALA A 1 90 ? 8.458 -6.756 -8.090 1.00 91.19 90 ALA A CA 1
ATOM 729 C C . ALA A 1 90 ? 8.401 -7.199 -9.560 1.00 91.19 90 ALA A C 1
ATOM 731 O O . ALA A 1 90 ? 9.443 -7.317 -10.210 1.00 91.19 90 ALA A O 1
ATOM 732 N N . ASP A 1 91 ? 7.201 -7.387 -10.111 1.00 90.19 91 ASP A N 1
ATOM 733 C CA . ASP A 1 91 ? 7.030 -7.799 -11.506 1.00 90.19 91 ASP A CA 1
ATOM 734 C C . ASP A 1 91 ? 7.444 -6.704 -12.510 1.00 90.19 91 ASP A C 1
ATOM 736 O O . ASP A 1 91 ? 8.240 -7.007 -13.406 1.00 90.19 91 ASP A O 1
ATOM 740 N N . PRO A 1 92 ? 7.022 -5.427 -12.361 1.00 92.06 92 PRO A N 1
ATOM 741 C CA . PRO A 1 92 ? 7.535 -4.332 -13.185 1.00 92.06 92 PRO A CA 1
ATOM 742 C C . PRO A 1 92 ? 9.063 -4.209 -13.155 1.00 92.06 92 PRO A C 1
ATOM 744 O O . PRO A 1 92 ? 9.691 -4.052 -14.202 1.00 92.06 92 PRO A O 1
ATOM 747 N N . VAL A 1 93 ? 9.683 -4.316 -11.975 1.00 93.38 93 VAL A N 1
ATOM 748 C CA . VAL A 1 93 ? 11.146 -4.253 -11.833 1.00 93.38 93 VAL A CA 1
ATOM 749 C C . VAL A 1 93 ? 11.820 -5.424 -12.546 1.00 93.38 93 VAL A C 1
ATOM 751 O O . VAL A 1 93 ? 12.783 -5.211 -13.286 1.00 93.38 93 VAL A O 1
ATOM 754 N N . ARG A 1 94 ? 11.297 -6.647 -12.387 1.00 93.00 94 ARG A N 1
ATOM 755 C CA . ARG A 1 94 ? 11.807 -7.841 -13.075 1.00 93.00 94 ARG A CA 1
ATOM 756 C C . ARG A 1 94 ? 11.772 -7.672 -14.592 1.00 93.00 94 ARG A C 1
ATOM 758 O O . ARG A 1 94 ? 12.766 -7.977 -15.250 1.00 93.00 94 ARG A O 1
ATOM 765 N N . GLN A 1 95 ? 10.666 -7.157 -15.131 1.00 93.25 95 GLN A N 1
ATOM 766 C CA . GLN A 1 95 ? 10.526 -6.902 -16.565 1.00 93.25 95 GLN A CA 1
ATOM 767 C C . GLN A 1 95 ? 11.580 -5.901 -17.055 1.00 93.25 95 GLN A C 1
ATOM 769 O O . GLN A 1 95 ? 12.322 -6.199 -17.990 1.00 93.25 95 GLN A O 1
ATOM 774 N N . LEU A 1 96 ? 11.714 -4.758 -16.374 1.00 94.19 96 LEU A N 1
ATOM 775 C CA . LEU A 1 96 ? 12.702 -3.729 -16.712 1.00 94.19 96 LEU A CA 1
ATOM 776 C C . LEU A 1 96 ? 14.130 -4.288 -16.741 1.00 94.19 96 LEU A C 1
ATOM 778 O O . LEU A 1 96 ? 14.865 -4.053 -17.701 1.00 94.19 96 LEU A O 1
ATOM 782 N N . LEU A 1 97 ? 14.513 -5.060 -15.722 1.00 93.06 97 LEU A N 1
ATOM 783 C CA . LEU A 1 97 ? 15.828 -5.698 -15.657 1.00 93.06 97 LEU A CA 1
ATOM 784 C C . LEU A 1 97 ? 16.028 -6.716 -16.789 1.00 93.06 97 LEU A C 1
ATOM 786 O O . LEU A 1 97 ? 17.090 -6.730 -17.411 1.00 93.06 97 LEU A O 1
ATOM 790 N N . SER A 1 98 ? 15.011 -7.533 -17.093 1.00 93.69 98 SER A N 1
ATOM 791 C CA . SER A 1 98 ? 15.076 -8.519 -18.183 1.00 93.69 98 SER A CA 1
ATOM 792 C C . SER A 1 98 ? 15.253 -7.876 -19.563 1.00 93.69 98 SER A C 1
ATOM 794 O O . SER A 1 98 ? 15.922 -8.440 -20.427 1.00 93.69 98 SER A O 1
ATOM 796 N N . ASP A 1 99 ? 14.757 -6.649 -19.728 1.00 93.50 99 ASP A N 1
ATOM 797 C CA . ASP A 1 99 ? 14.893 -5.851 -20.948 1.00 93.50 99 ASP A CA 1
ATOM 798 C C . ASP A 1 99 ? 16.139 -4.947 -20.942 1.00 93.50 99 ASP A C 1
ATOM 800 O O . ASP A 1 99 ? 16.222 -3.976 -21.699 1.00 93.50 99 ASP A O 1
ATOM 804 N N . ASN A 1 100 ? 17.130 -5.258 -20.097 1.00 92.56 100 ASN A N 1
ATOM 805 C CA . ASN A 1 100 ? 18.394 -4.528 -19.950 1.00 92.56 100 ASN A CA 1
ATOM 806 C C . ASN A 1 100 ? 18.243 -3.047 -19.547 1.00 92.56 100 ASN A C 1
ATOM 808 O O . ASN A 1 100 ? 19.138 -2.236 -19.810 1.00 92.56 100 ASN A O 1
ATOM 812 N N . LYS A 1 101 ? 17.142 -2.668 -18.888 1.00 94.94 101 LYS A N 1
ATOM 813 C CA . LYS A 1 101 ? 17.031 -1.359 -18.229 1.00 94.94 101 LYS A CA 1
ATOM 814 C C . LYS A 1 101 ? 17.795 -1.381 -16.909 1.00 94.94 101 LYS A C 1
ATOM 816 O O . LYS A 1 101 ? 17.916 -2.414 -16.253 1.00 94.94 101 LYS A O 1
ATOM 821 N N . LYS A 1 102 ? 18.297 -0.221 -16.489 1.00 94.81 102 LYS A N 1
ATOM 822 C CA . LYS A 1 102 ? 18.929 -0.069 -15.174 1.00 94.81 102 LYS A CA 1
ATOM 823 C C . LYS A 1 102 ? 17.870 0.342 -14.165 1.00 94.81 102 LYS A C 1
ATOM 825 O O . LYS A 1 102 ? 17.181 1.335 -14.378 1.00 94.81 102 LYS A O 1
ATOM 830 N N . VAL A 1 103 ? 17.762 -0.391 -13.063 1.00 93.56 103 VAL A N 1
ATOM 831 C CA . VAL A 1 103 ? 16.829 -0.079 -11.976 1.00 93.56 103 VAL A CA 1
ATOM 832 C C . VAL A 1 103 ? 17.618 0.178 -10.697 1.00 93.56 103 VAL A C 1
ATOM 834 O O . VAL A 1 103 ? 18.537 -0.570 -10.379 1.00 93.56 103 VAL A O 1
ATOM 837 N N . VAL A 1 104 ? 17.272 1.237 -9.964 1.00 92.75 104 VAL A N 1
ATOM 838 C CA . VAL A 1 104 ? 17.804 1.533 -8.628 1.00 92.75 104 VAL A CA 1
ATOM 839 C C . VAL A 1 104 ? 16.636 1.617 -7.653 1.00 92.75 104 VAL A C 1
ATOM 841 O O . VAL A 1 104 ? 15.757 2.463 -7.819 1.00 92.75 104 VAL A O 1
ATOM 844 N N . LEU A 1 105 ? 16.636 0.757 -6.633 1.00 89.38 105 LEU A N 1
ATOM 845 C CA . LEU A 1 105 ? 15.627 0.749 -5.574 1.00 89.38 105 LEU A CA 1
ATOM 846 C C . LEU A 1 105 ? 16.145 1.453 -4.317 1.00 89.38 105 LEU A C 1
ATOM 848 O O . LEU A 1 105 ? 17.202 1.112 -3.790 1.00 89.38 105 LEU A O 1
ATOM 852 N N . PHE A 1 106 ? 15.367 2.406 -3.810 1.00 89.06 106 PHE A N 1
ATOM 853 C CA . PHE A 1 106 ? 15.562 3.013 -2.497 1.00 89.06 106 PHE A CA 1
ATOM 854 C C . PHE A 1 106 ? 14.403 2.628 -1.585 1.00 89.06 106 PHE A C 1
ATOM 856 O O . PHE A 1 106 ? 13.249 2.967 -1.839 1.00 89.06 106 PHE A O 1
ATOM 863 N N . ALA A 1 107 ? 14.721 1.968 -0.478 1.00 84.56 107 ALA A N 1
ATOM 864 C CA . ALA A 1 107 ? 13.749 1.569 0.525 1.00 84.56 107 ALA A CA 1
ATOM 865 C C . ALA A 1 107 ? 14.325 1.751 1.930 1.00 84.56 107 ALA A C 1
ATOM 867 O O . ALA A 1 107 ? 15.539 1.790 2.140 1.00 84.56 107 ALA A O 1
ATOM 868 N N . THR A 1 108 ? 13.442 1.852 2.921 1.00 77.44 108 THR A N 1
ATOM 869 C CA . THR A 1 108 ? 13.874 1.869 4.322 1.00 77.44 108 THR A CA 1
ATOM 870 C C . THR A 1 108 ? 14.414 0.494 4.716 1.00 77.44 108 THR A C 1
ATOM 872 O O . THR A 1 108 ? 13.838 -0.538 4.371 1.00 77.44 108 THR A O 1
ATOM 875 N N . ALA A 1 109 ? 15.532 0.469 5.450 1.00 66.12 109 ALA A N 1
ATOM 876 C CA . ALA A 1 109 ? 16.157 -0.777 5.885 1.00 66.12 109 ALA A CA 1
ATOM 877 C C . ALA A 1 109 ? 15.141 -1.675 6.620 1.00 66.12 109 ALA A C 1
ATOM 879 O O . ALA A 1 109 ? 14.424 -1.205 7.507 1.00 66.12 109 ALA A O 1
ATOM 880 N N . ARG A 1 110 ? 15.100 -2.968 6.261 1.00 64.50 110 ARG A N 1
ATOM 881 C CA . ARG A 1 110 ? 14.135 -3.979 6.756 1.00 64.50 110 ARG A CA 1
ATOM 882 C C . ARG A 1 110 ? 12.670 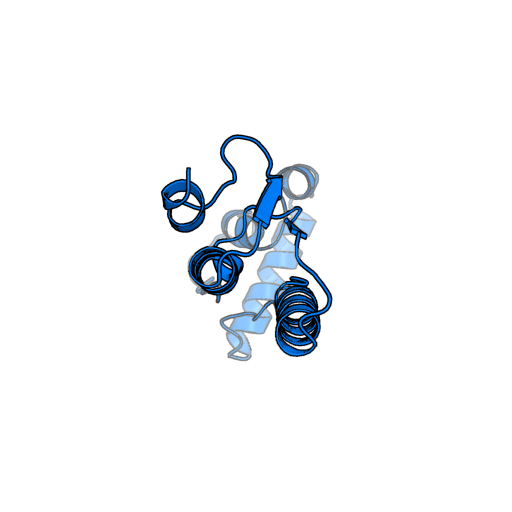-3.770 6.334 1.00 64.50 110 ARG A C 1
ATOM 884 O O . ARG A 1 110 ? 11.788 -4.390 6.919 1.00 64.50 110 ARG A O 1
ATOM 891 N N . ARG A 1 111 ? 12.400 -2.910 5.347 1.00 64.94 111 ARG A N 1
ATOM 892 C CA . ARG A 1 111 ? 11.072 -2.732 4.727 1.00 64.94 111 ARG A CA 1
ATOM 893 C C . ARG A 1 111 ? 11.064 -3.013 3.222 1.00 64.94 111 ARG A C 1
ATOM 895 O O . ARG A 1 111 ? 10.183 -2.534 2.521 1.00 64.94 111 ARG A O 1
ATOM 902 N N . VAL A 1 112 ? 12.059 -3.750 2.740 1.00 67.31 112 VAL A N 1
ATOM 903 C CA . VAL A 1 112 ? 12.069 -4.298 1.381 1.00 67.31 112 VAL A CA 1
ATOM 904 C C . VAL A 1 112 ? 11.316 -5.620 1.428 1.00 67.31 112 VAL A C 1
ATOM 906 O O . VAL A 1 112 ? 11.592 -6.439 2.310 1.00 67.31 112 VAL A O 1
ATOM 909 N N . SER A 1 113 ? 10.354 -5.805 0.530 1.00 74.81 113 SER A N 1
ATOM 910 C CA . SER A 1 113 ? 9.684 -7.091 0.346 1.00 74.81 113 SER A CA 1
ATOM 911 C C . SER A 1 113 ? 10.677 -8.185 -0.058 1.00 74.81 113 SER A C 1
ATOM 913 O O . SER A 1 113 ? 11.737 -7.908 -0.623 1.00 74.81 113 SER A O 1
ATOM 915 N N . VAL A 1 114 ? 10.365 -9.442 0.260 1.00 73.31 114 VAL A N 1
ATOM 916 C CA . VAL A 1 114 ? 11.269 -10.570 -0.026 1.00 73.31 114 VAL A CA 1
ATOM 917 C C . VAL A 1 114 ? 11.510 -10.674 -1.530 1.00 73.31 114 VAL A C 1
ATOM 919 O O . VAL A 1 114 ? 12.649 -10.820 -1.957 1.00 73.31 114 VAL A O 1
ATOM 922 N N . GLU A 1 115 ? 10.452 -10.480 -2.309 1.00 73.31 115 GLU A N 1
ATOM 923 C CA . GLU A 1 115 ? 10.429 -10.519 -3.765 1.00 73.31 115 GLU A CA 1
ATOM 924 C C . GLU A 1 115 ? 11.352 -9.464 -4.387 1.00 73.31 115 GLU A C 1
ATOM 926 O O . GLU A 1 115 ? 12.045 -9.748 -5.360 1.00 73.31 115 GLU A O 1
ATOM 931 N N . LEU A 1 116 ? 11.414 -8.254 -3.818 1.00 69.75 116 LEU A N 1
ATOM 932 C CA . LEU A 1 116 ? 12.342 -7.219 -4.283 1.00 69.75 116 LEU A CA 1
ATOM 933 C C . LEU A 1 116 ? 13.789 -7.488 -3.864 1.00 69.75 116 LEU A C 1
ATOM 935 O O . LEU A 1 116 ? 14.710 -7.005 -4.521 1.00 69.75 116 LEU A O 1
ATOM 939 N N . ASN A 1 117 ? 14.001 -8.229 -2.776 1.00 73.19 117 ASN A N 1
ATOM 940 C CA . ASN A 1 117 ? 15.334 -8.567 -2.294 1.00 73.19 117 ASN A CA 1
ATOM 941 C C . ASN A 1 117 ? 16.006 -9.664 -3.139 1.00 73.19 117 ASN A C 1
ATOM 943 O O . ASN A 1 117 ? 17.221 -9.782 -3.101 1.00 73.19 117 ASN A O 1
ATOM 947 N N . GLU A 1 118 ? 15.246 -10.436 -3.923 1.00 75.44 118 GLU A N 1
ATOM 948 C CA . GLU A 1 118 ? 15.781 -11.472 -4.825 1.00 75.44 118 GLU A CA 1
ATOM 949 C C . GLU A 1 118 ? 16.589 -10.908 -6.005 1.00 75.44 118 GLU A C 1
ATOM 951 O O . GLU A 1 118 ? 17.318 -11.648 -6.665 1.00 75.44 118 GLU A O 1
ATOM 956 N N . PHE A 1 119 ? 16.469 -9.608 -6.285 1.00 66.69 119 PHE A N 1
ATOM 957 C CA . PHE A 1 119 ? 17.189 -8.949 -7.376 1.00 66.69 119 PHE A CA 1
ATOM 958 C C . PHE A 1 119 ? 18.606 -8.479 -6.995 1.00 66.69 119 PHE A C 1
ATOM 960 O O . PHE A 1 119 ? 19.299 -7.949 -7.867 1.00 66.69 119 PHE A O 1
ATOM 967 N N . TRP A 1 120 ? 19.031 -8.650 -5.732 1.00 62.91 120 TRP A N 1
ATOM 968 C CA . TRP A 1 120 ? 20.274 -8.090 -5.175 1.00 62.91 120 TRP A CA 1
ATOM 969 C C . TRP A 1 120 ? 21.130 -9.123 -4.436 1.00 62.91 120 TRP A C 1
ATOM 971 O O . TRP A 1 120 ? 20.576 -9.909 -3.636 1.00 62.91 120 TRP A O 1
#

Foldseek 3Di:
DKDFDDLVPDDLQDCVVVVVVDPPVVSVVDDSVRSSVVSVVVVVCVVVVNGIDDDDPPDCLVVVLVVLVVCVVVVPAQEAEEADQDPSCLVVVVVCVVVNGHYHYHYDPPSHDPSRVVVD

Secondary structure (DSSP, 8-state):
-------TT--TT--TTHHHHS-HHHHTT--HHHHHHHHHHHHHHHHTT----------THHHHHHHHHHHHHHT---EEEE----GGGHHHHHHHHHTT-EEEE---TT-S-HHHHTT-